Protein AF-A0A5C3NN88-F1 (afdb_monomer_lite)

Radius of gyration: 15.14 Å; chains: 1; bounding box: 38×33×40 Å

Organism: NCBI:txid1314778

Foldseek 3Di:
DEEAEAEQVCQVVVVCCCCPVVVWDKDWDPDPDPDQPDVVCLVVPPLQAQQNQFRTWIWTDDPPDIYIYTYGHDPDPCSHLLEQVVSHQKLQSSWHADPVGIDRNPVVCVVVLEMEGDQSNLQCQNHVVHNDPPVVVVSVVVVHDYD

Sequence (147 aa):
DYDLYVPVSDFESLVTYLVDMEGYKCSRKKLRRSRPRTALEYCSWNLSHFTSGVSGLARLRRGKTIIDVYCTGVGSVIDSPCVPLGFCWTTLLMNYMTFDGFLSLYPTLTLRRRGLYIYHRILHSSFPSGTNPVQMNKYLSRGFEFR

Structure (mmCIF, N/CA/C/O backbone):
data_AF-A0A5C3NN88-F1
#
_entry.id   AF-A0A5C3NN88-F1
#
loop_
_atom_site.group_PDB
_atom_site.id
_atom_site.type_symbol
_atom_site.label_atom_id
_atom_site.label_alt_id
_atom_site.label_comp_id
_atom_site.label_asym_id
_atom_site.label_entity_id
_atom_site.label_seq_id
_atom_site.pdbx_PDB_ins_code
_atom_site.Cartn_x
_atom_site.Cartn_y
_atom_site.Cartn_z
_atom_site.occupancy
_atom_site.B_iso_or_equiv
_atom_site.auth_seq_id
_atom_site.auth_comp_id
_atom_site.auth_asym_id
_atom_site.auth_atom_id
_atom_site.pdbx_PDB_model_num
ATOM 1 N N . ASP A 1 1 ? -0.478 -3.283 12.854 1.00 78.94 1 ASP A N 1
ATOM 2 C CA . ASP A 1 1 ? -0.411 -2.192 11.871 1.00 78.94 1 ASP A CA 1
ATOM 3 C C . ASP A 1 1 ? -0.351 -2.807 10.485 1.00 78.94 1 ASP A C 1
ATOM 5 O O . ASP A 1 1 ? 0.580 -3.568 10.208 1.00 78.94 1 ASP A O 1
ATOM 9 N N . TYR A 1 2 ? -1.380 -2.567 9.683 1.00 83.12 2 TYR A N 1
ATOM 10 C CA . TYR A 1 2 ? -1.624 -3.233 8.404 1.00 83.12 2 TYR A CA 1
ATOM 11 C C . TYR A 1 2 ? -1.714 -2.201 7.288 1.00 83.12 2 TYR A C 1
ATOM 13 O O . TYR A 1 2 ? -2.314 -1.153 7.488 1.00 83.12 2 TYR A O 1
ATOM 21 N N . ASP A 1 3 ? -1.153 -2.523 6.129 1.00 79.44 3 ASP A N 1
ATOM 22 C CA . ASP A 1 3 ? -1.234 -1.684 4.937 1.00 79.44 3 ASP A CA 1
ATOM 23 C C . ASP A 1 3 ? -2.074 -2.454 3.909 1.00 79.44 3 ASP A C 1
ATOM 25 O O . ASP A 1 3 ? -1.724 -3.582 3.561 1.00 79.44 3 ASP A O 1
ATOM 29 N N . LEU A 1 4 ? -3.206 -1.891 3.481 1.00 82.50 4 LEU A N 1
ATOM 30 C CA . LEU A 1 4 ? -4.112 -2.494 2.500 1.00 82.50 4 LEU A CA 1
ATOM 31 C C . LEU A 1 4 ? -4.096 -1.661 1.222 1.00 82.50 4 LEU A C 1
ATOM 33 O O . LEU A 1 4 ? -4.366 -0.466 1.273 1.00 82.50 4 LEU A O 1
ATOM 37 N N . TYR A 1 5 ? -3.816 -2.284 0.081 1.00 79.25 5 TYR A N 1
ATOM 38 C CA . TYR A 1 5 ? -3.866 -1.640 -1.233 1.00 79.25 5 TYR A CA 1
ATOM 39 C C . TYR A 1 5 ? -5.119 -2.105 -1.958 1.00 79.25 5 TYR A C 1
ATOM 41 O O . TYR A 1 5 ? -5.338 -3.305 -2.101 1.00 79.25 5 TYR A O 1
ATOM 49 N N . VAL A 1 6 ? -5.959 -1.158 -2.366 1.00 78.75 6 VAL A N 1
ATOM 50 C CA . VAL A 1 6 ? -7.324 -1.437 -2.821 1.00 78.75 6 VAL A CA 1
ATOM 51 C C . VAL A 1 6 ? -7.600 -0.669 -4.109 1.00 78.75 6 VAL A C 1
ATOM 53 O O . VAL A 1 6 ? -7.233 0.513 -4.182 1.00 78.75 6 VAL A O 1
ATOM 56 N N . PRO A 1 7 ? -8.256 -1.287 -5.111 1.00 79.50 7 PRO A N 1
ATOM 57 C CA . PRO A 1 7 ? -8.661 -0.574 -6.312 1.00 79.50 7 PRO A CA 1
ATOM 58 C C . PRO A 1 7 ? -9.580 0.600 -5.970 1.00 79.50 7 PRO A C 1
ATOM 60 O O . PRO A 1 7 ? -10.326 0.571 -4.990 1.00 79.50 7 PRO A O 1
ATOM 63 N N . VAL A 1 8 ? -9.576 1.633 -6.808 1.00 80.94 8 VAL A N 1
ATOM 64 C CA . VAL A 1 8 ? -10.438 2.807 -6.618 1.00 80.94 8 VAL A CA 1
ATOM 65 C C . VAL A 1 8 ? -11.922 2.455 -6.549 1.00 80.94 8 VAL A C 1
ATOM 67 O O . VAL A 1 8 ? -12.643 3.107 -5.797 1.00 80.94 8 VAL A O 1
ATOM 70 N N . SER A 1 9 ? -12.360 1.421 -7.275 1.00 81.56 9 SER A N 1
ATOM 71 C CA . SER A 1 9 ? -13.747 0.942 -7.260 1.00 81.56 9 SER A CA 1
ATOM 72 C C . SER A 1 9 ? -14.190 0.472 -5.876 1.00 81.56 9 SER A C 1
ATOM 74 O O . SER A 1 9 ? -15.336 0.696 -5.499 1.00 81.56 9 SER A O 1
ATOM 76 N N . ASP A 1 10 ? -13.273 -0.113 -5.104 1.00 84.94 10 ASP A N 1
ATOM 77 C CA . ASP A 1 10 ? -13.604 -0.813 -3.859 1.00 84.94 10 ASP A CA 1
ATOM 78 C C . ASP A 1 10 ? -13.165 -0.025 -2.622 1.00 84.94 10 ASP A C 1
ATOM 80 O O . ASP A 1 10 ? -13.511 -0.374 -1.495 1.00 84.94 10 ASP A O 1
ATOM 84 N N . PHE A 1 11 ? -12.403 1.055 -2.816 1.00 85.69 11 PHE A N 1
ATOM 85 C CA . PHE A 1 11 ? -11.803 1.827 -1.734 1.00 85.69 11 PHE A CA 1
ATOM 86 C C . PHE A 1 11 ? -12.841 2.387 -0.756 1.00 85.69 11 PHE A C 1
ATOM 88 O O . PHE A 1 11 ? -12.712 2.193 0.452 1.00 85.69 11 PHE A O 1
ATOM 95 N N . GLU A 1 12 ? -13.869 3.074 -1.262 1.00 89.62 12 GLU A N 1
ATOM 96 C CA . GLU A 1 12 ? -14.915 3.643 -0.402 1.00 89.62 12 GLU A CA 1
ATOM 97 C C . GLU A 1 12 ? -15.728 2.531 0.270 1.00 89.62 12 GLU A C 1
ATOM 99 O O . GLU A 1 12 ? -15.935 2.589 1.478 1.00 89.62 12 GLU A O 1
ATOM 104 N N . SER A 1 13 ? -16.094 1.478 -0.468 1.00 90.62 13 SER A N 1
ATOM 105 C CA . SER A 1 13 ? -16.844 0.334 0.063 1.00 90.62 13 SER A CA 1
ATOM 106 C C . SER A 1 13 ? -16.107 -0.370 1.204 1.00 90.62 13 SER A C 1
ATOM 108 O O . SER A 1 13 ? -16.701 -0.623 2.251 1.00 90.62 13 SER A O 1
ATOM 110 N N . LEU A 1 14 ? -14.804 -0.635 1.051 1.00 89.62 14 LEU A N 1
ATOM 111 C CA . LEU A 1 14 ? -14.003 -1.259 2.105 1.00 89.62 14 LEU A CA 1
ATOM 112 C C . LEU A 1 14 ? -13.862 -0.342 3.324 1.00 89.62 14 LEU A C 1
ATOM 114 O O . LEU A 1 14 ? -13.982 -0.804 4.457 1.00 89.62 14 LEU A O 1
ATOM 118 N N . VAL A 1 15 ? -13.596 0.950 3.111 1.00 91.38 15 VAL A N 1
ATOM 119 C CA . VAL A 1 15 ? -13.478 1.914 4.214 1.00 91.38 15 VAL A CA 1
ATOM 120 C C . VAL A 1 15 ? -14.790 1.997 4.990 1.00 91.38 15 VAL A C 1
ATOM 122 O O . VAL A 1 15 ? -14.752 1.950 6.217 1.00 91.38 15 VAL A O 1
ATOM 125 N N . THR A 1 16 ? -15.927 2.075 4.300 1.00 93.94 16 THR A N 1
ATOM 126 C CA . THR A 1 16 ? -17.260 2.080 4.915 1.00 93.94 16 THR A CA 1
ATOM 127 C C . THR A 1 16 ? -17.515 0.790 5.687 1.00 93.94 16 THR A C 1
ATOM 129 O O . THR A 1 16 ? -17.858 0.861 6.860 1.00 93.94 16 THR A O 1
ATOM 132 N N . TYR A 1 17 ? -17.242 -0.383 5.104 1.00 94.31 17 TYR A N 1
ATOM 133 C CA . TYR A 1 17 ? -17.364 -1.663 5.811 1.00 94.31 17 TYR A CA 1
ATOM 134 C C . TYR A 1 17 ? -16.532 -1.688 7.105 1.00 94.31 17 TYR A C 1
ATOM 136 O O . TYR A 1 17 ? -17.038 -2.019 8.176 1.00 94.31 17 TYR A O 1
ATOM 144 N N . LEU A 1 18 ? -15.259 -1.283 7.037 1.00 93.94 18 LEU A N 1
ATOM 145 C CA . LEU A 1 18 ? -14.377 -1.285 8.206 1.00 93.94 18 LEU A CA 1
ATOM 146 C C . LEU A 1 18 ? -14.835 -0.293 9.291 1.00 93.94 18 LEU A C 1
ATOM 148 O O . LEU A 1 18 ? -14.602 -0.520 10.478 1.00 93.94 18 LEU A O 1
ATOM 152 N N . VAL A 1 19 ? -15.468 0.816 8.915 1.00 95.44 19 VAL A N 1
ATOM 153 C CA . VAL A 1 19 ? -15.995 1.791 9.878 1.00 95.44 19 VAL A CA 1
ATOM 154 C C . VAL A 1 19 ? -17.307 1.305 10.484 1.00 95.44 19 VAL A C 1
ATOM 156 O O . VAL A 1 19 ? -17.401 1.196 11.706 1.00 95.44 19 VAL A O 1
ATOM 159 N N . ASP A 1 20 ? -18.282 0.980 9.642 1.00 96.69 20 ASP A N 1
ATOM 160 C CA . ASP A 1 20 ? -19.668 0.761 10.054 1.00 96.69 20 ASP A CA 1
ATOM 161 C C . ASP A 1 20 ? -19.879 -0.637 10.641 1.00 96.69 20 ASP A C 1
ATOM 163 O O . ASP A 1 20 ? -20.571 -0.786 11.646 1.00 96.69 20 ASP A O 1
ATOM 167 N N . MET A 1 21 ? -19.244 -1.658 10.056 1.00 96.81 21 MET A N 1
ATOM 168 C CA . MET A 1 21 ? -19.414 -3.054 10.477 1.00 96.81 21 MET A CA 1
ATOM 169 C C . MET A 1 21 ? -18.349 -3.480 11.486 1.00 96.81 21 MET A C 1
ATOM 171 O O . MET A 1 21 ? -18.643 -4.170 12.458 1.00 96.81 21 MET A O 1
ATOM 175 N N . GLU A 1 22 ? -17.101 -3.052 11.283 1.00 95.19 22 GLU A N 1
ATOM 176 C CA . GLU A 1 22 ? -15.976 -3.454 12.136 1.00 95.19 22 GLU A CA 1
ATOM 177 C C . GLU A 1 22 ? -15.654 -2.428 13.239 1.00 95.19 22 GLU A C 1
ATOM 179 O O . GLU A 1 22 ? -14.785 -2.669 14.082 1.00 95.19 22 GLU A O 1
ATOM 184 N N . GLY A 1 23 ? -16.324 -1.274 13.277 1.00 95.69 23 GLY A N 1
ATOM 185 C CA . GLY A 1 23 ? -16.164 -0.286 14.347 1.00 95.69 23 GLY A CA 1
ATOM 186 C C . GLY A 1 23 ? -14.801 0.417 14.363 1.00 95.69 23 GLY A C 1
ATOM 187 O O . GLY A 1 23 ? -14.331 0.851 15.423 1.00 95.69 23 GLY A O 1
ATOM 188 N N . TYR A 1 24 ? -14.115 0.520 13.220 1.00 96.19 24 TYR A N 1
ATOM 189 C CA . TYR A 1 24 ? -12.901 1.330 13.118 1.00 96.19 24 TYR A CA 1
ATOM 190 C C . TYR A 1 24 ? -13.234 2.823 13.072 1.00 96.19 24 TYR A C 1
ATOM 192 O O . TYR A 1 24 ? -14.179 3.267 12.431 1.00 96.19 24 TYR A O 1
ATOM 200 N N . LYS A 1 25 ? -12.381 3.645 13.688 1.00 96.19 25 LYS A N 1
ATOM 201 C CA . LYS A 1 25 ? -12.430 5.104 13.535 1.00 96.19 25 LYS A CA 1
ATOM 202 C C . LYS A 1 25 ? -11.578 5.523 12.345 1.00 96.19 25 LYS A C 1
ATOM 204 O O . LYS A 1 25 ? -10.392 5.189 12.299 1.00 96.19 25 LYS A O 1
ATOM 209 N N . CYS A 1 26 ? -12.159 6.270 11.410 1.00 92.75 26 CYS A N 1
ATOM 210 C CA . CYS A 1 26 ? -11.463 6.738 10.215 1.00 92.75 26 CYS A CA 1
ATOM 211 C C . CYS A 1 26 ? -10.915 8.156 10.377 1.00 92.75 26 CYS A C 1
ATOM 213 O O . CYS A 1 26 ? -11.622 9.081 10.763 1.00 92.75 26 CYS A O 1
ATOM 215 N N . SER A 1 27 ? -9.650 8.331 10.005 1.00 87.31 27 SER A N 1
ATOM 216 C CA . SER A 1 27 ? -9.033 9.628 9.756 1.00 87.31 27 SER A CA 1
ATOM 217 C C . SER A 1 27 ? -8.642 9.703 8.280 1.00 87.31 27 SER A C 1
ATOM 219 O O . SER A 1 27 ? -7.689 9.062 7.828 1.00 87.31 27 SER A O 1
ATOM 221 N N . ARG A 1 28 ? -9.408 10.466 7.495 1.00 74.94 28 ARG A N 1
ATOM 222 C CA . ARG A 1 28 ? -9.084 10.706 6.086 1.00 74.94 28 ARG A CA 1
ATOM 223 C C . ARG A 1 28 ? -8.076 11.840 6.006 1.00 74.94 28 ARG A C 1
ATOM 225 O O . ARG A 1 28 ? -8.366 12.969 6.399 1.00 74.94 28 ARG A O 1
ATOM 232 N N . LYS A 1 29 ? -6.893 11.560 5.464 1.00 65.56 29 LYS A N 1
ATOM 233 C CA . LYS A 1 29 ? -5.971 12.617 5.048 1.00 65.56 29 LYS A CA 1
ATOM 234 C C . LYS A 1 29 ? -6.235 12.902 3.579 1.00 65.56 29 LYS A C 1
ATOM 236 O O . LYS A 1 29 ? -6.125 12.006 2.746 1.00 65.56 29 LYS A O 1
ATOM 241 N N . LYS A 1 30 ? -6.553 14.156 3.242 1.00 57.62 30 LYS A N 1
ATOM 242 C CA . LYS A 1 30 ? -6.490 14.599 1.846 1.00 57.62 30 LYS A CA 1
ATOM 243 C C . LYS A 1 30 ? -5.026 14.528 1.417 1.00 57.62 30 LYS A C 1
ATOM 245 O O . LYS A 1 30 ? -4.247 15.426 1.727 1.00 57.62 30 LYS A O 1
ATOM 250 N N . LEU A 1 31 ? -4.643 13.453 0.731 1.00 60.75 31 LEU A N 1
ATOM 251 C CA . LEU A 1 31 ? -3.399 13.454 -0.024 1.00 60.75 31 LEU A CA 1
ATOM 252 C C . LEU A 1 31 ? -3.532 14.558 -1.072 1.00 60.75 31 LEU A C 1
ATOM 254 O O . LEU A 1 31 ? -4.517 14.593 -1.816 1.00 60.75 31 LEU A O 1
ATOM 258 N N . ARG A 1 32 ? -2.585 15.503 -1.088 1.00 52.25 32 ARG A N 1
ATOM 259 C CA . ARG A 1 32 ? -2.520 16.511 -2.146 1.00 52.25 32 ARG A CA 1
ATOM 260 C C . ARG A 1 32 ? -2.343 15.758 -3.458 1.00 52.25 32 ARG A C 1
ATOM 262 O O . ARG A 1 32 ? -1.270 15.244 -3.747 1.00 52.25 32 ARG A O 1
ATOM 269 N N . ARG A 1 33 ? -3.436 15.656 -4.213 1.00 53.50 33 ARG A N 1
ATOM 270 C CA . ARG A 1 33 ? -3.443 15.085 -5.551 1.00 53.50 33 ARG A CA 1
ATOM 271 C C . ARG A 1 33 ? -2.631 16.006 -6.434 1.00 53.50 33 ARG A C 1
ATOM 273 O O . ARG A 1 33 ? -3.121 17.036 -6.884 1.00 53.50 33 ARG A O 1
ATOM 280 N N . SER A 1 34 ? -1.419 15.597 -6.729 1.00 48.19 34 SER A N 1
ATOM 281 C CA . SER A 1 34 ? -0.927 15.811 -8.064 1.00 48.19 34 SER A CA 1
ATOM 282 C C . SER A 1 34 ? -1.476 14.591 -8.845 1.00 48.19 34 SER A C 1
ATOM 284 O O . SER A 1 34 ? -1.113 13.461 -8.538 1.00 48.19 34 SER A O 1
ATOM 286 N N . ARG A 1 35 ? -2.425 14.772 -9.791 1.00 53.16 35 ARG A N 1
ATOM 287 C CA . ARG A 1 35 ? -2.754 13.787 -10.864 1.00 53.16 35 ARG A CA 1
ATOM 288 C C . ARG A 1 35 ? -2.030 14.092 -12.191 1.00 53.16 35 ARG A C 1
ATOM 290 O O . ARG A 1 35 ? -2.178 15.231 -12.643 1.00 53.16 35 ARG A O 1
ATOM 297 N N . PRO A 1 36 ? -1.280 13.143 -12.791 1.00 52.03 36 PRO A N 1
ATOM 298 C CA . PRO A 1 36 ? -0.541 13.447 -14.003 1.00 52.03 36 PRO A CA 1
ATOM 299 C C . PRO A 1 36 ? -1.576 13.528 -15.116 1.00 52.03 36 PRO A C 1
ATOM 301 O O . PRO A 1 36 ? -2.477 12.693 -15.193 1.00 52.03 36 PRO A O 1
ATOM 304 N N . ARG A 1 37 ? -1.518 14.584 -15.917 1.00 50.31 37 ARG A N 1
ATOM 305 C CA . ARG A 1 37 ? -2.497 14.875 -16.967 1.00 50.31 37 ARG A CA 1
ATOM 306 C C . ARG A 1 37 ? -2.192 14.128 -18.261 1.00 50.31 37 ARG A C 1
ATOM 308 O O . ARG A 1 37 ? -3.077 14.000 -19.098 1.00 50.31 37 ARG A O 1
ATOM 315 N N . THR A 1 38 ? -0.969 13.629 -18.427 1.00 50.44 38 THR A N 1
ATOM 316 C CA . THR A 1 38 ? -0.524 12.914 -19.631 1.00 50.44 38 THR A CA 1
ATOM 317 C C . THR A 1 38 ? 0.239 11.637 -19.271 1.00 50.44 38 THR A C 1
ATOM 319 O O . THR A 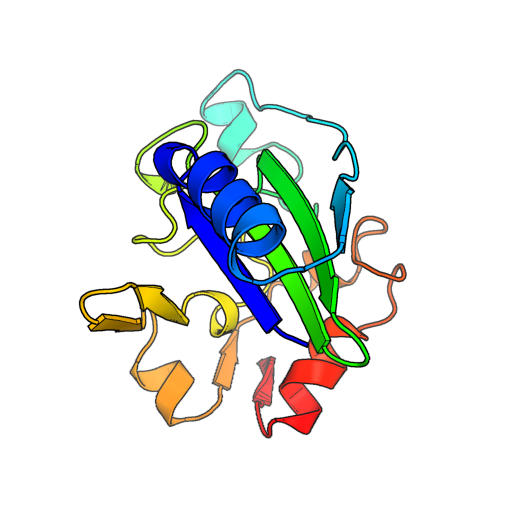1 38 ? 0.739 11.509 -18.157 1.00 50.44 38 THR A O 1
ATOM 322 N N . ALA A 1 39 ? 0.359 10.685 -20.204 1.00 51.78 39 ALA A N 1
ATOM 323 C CA . ALA A 1 39 ? 1.200 9.494 -20.023 1.00 51.78 39 ALA A CA 1
ATOM 324 C C . ALA A 1 39 ? 2.691 9.858 -19.886 1.00 51.78 39 ALA A C 1
ATOM 326 O O . ALA A 1 39 ? 3.426 9.229 -19.129 1.00 51.78 39 ALA A O 1
ATOM 327 N N . LEU A 1 40 ? 3.126 10.923 -20.569 1.00 50.72 40 LEU A N 1
ATOM 328 C CA . LEU A 1 40 ? 4.473 11.460 -20.413 1.00 50.72 40 LEU A CA 1
ATOM 329 C C . LEU A 1 40 ? 4.657 12.047 -19.014 1.00 50.72 40 LEU A C 1
ATOM 331 O O . LEU A 1 40 ? 5.655 11.738 -18.380 1.00 50.72 40 LEU A O 1
ATOM 335 N N . GLU A 1 41 ? 3.693 12.814 -18.493 1.00 52.88 41 GLU A N 1
ATOM 336 C CA . GLU A 1 41 ? 3.664 13.227 -17.084 1.00 52.88 41 GLU A CA 1
ATOM 337 C C . GLU A 1 41 ? 3.623 12.003 -16.168 1.00 52.88 41 GLU A C 1
ATOM 339 O O . GLU A 1 41 ? 4.385 11.928 -15.232 1.00 52.88 41 GLU A O 1
ATOM 344 N N . TYR A 1 42 ? 2.848 10.967 -16.448 1.00 53.69 42 TYR A N 1
ATOM 345 C CA . TYR A 1 42 ? 2.844 9.754 -15.628 1.00 53.69 42 TYR A CA 1
ATOM 346 C C . TYR A 1 42 ? 4.236 9.087 -15.537 1.00 53.69 42 TYR A C 1
ATOM 348 O O . TYR A 1 42 ? 4.640 8.645 -14.463 1.00 53.69 42 TYR A O 1
ATOM 356 N N . CYS A 1 43 ? 5.010 9.101 -16.627 1.00 51.34 43 CYS A N 1
ATOM 357 C CA . CYS A 1 43 ? 6.394 8.616 -16.658 1.00 51.34 43 CYS A CA 1
ATOM 358 C C . CYS A 1 43 ? 7.435 9.623 -16.124 1.00 51.34 43 CYS A C 1
ATOM 360 O O . CYS A 1 43 ? 8.488 9.207 -15.650 1.00 51.34 43 CYS A O 1
ATOM 362 N N . SER A 1 44 ? 7.177 10.933 -16.206 1.00 52.97 44 SER A N 1
ATOM 363 C CA . SER A 1 44 ? 8.130 12.007 -15.851 1.00 52.97 44 SER A CA 1
ATOM 364 C C . SER A 1 44 ? 7.832 12.688 -14.515 1.00 52.97 44 SER A C 1
ATOM 366 O O . SER A 1 44 ? 8.664 13.422 -13.980 1.00 52.97 44 SER A O 1
ATOM 368 N N . TRP A 1 45 ? 6.661 12.448 -13.936 1.00 51.72 45 TRP A N 1
ATOM 369 C CA . TRP A 1 45 ? 6.184 13.173 -12.779 1.00 51.72 45 TRP A CA 1
ATOM 370 C C . TRP A 1 45 ? 6.547 12.467 -11.498 1.00 51.72 45 TRP A C 1
ATOM 372 O O . TRP A 1 45 ? 6.061 11.375 -11.210 1.00 51.72 45 TRP A O 1
ATOM 382 N N . ASN A 1 46 ? 7.392 13.142 -10.718 1.00 52.91 46 ASN A N 1
ATOM 383 C CA . ASN A 1 46 ? 7.680 12.841 -9.321 1.00 52.91 46 ASN A CA 1
ATOM 384 C C . ASN A 1 46 ? 7.720 11.334 -9.021 1.00 52.91 46 ASN A C 1
ATOM 386 O O . ASN A 1 46 ? 7.105 10.849 -8.070 1.00 52.91 46 ASN A O 1
ATOM 390 N N . LEU A 1 47 ? 8.517 10.602 -9.810 1.00 55.75 47 LEU A N 1
ATOM 391 C CA . LEU A 1 47 ? 8.979 9.238 -9.524 1.00 55.75 47 LEU A CA 1
ATOM 392 C C . LEU A 1 47 ? 9.674 9.126 -8.154 1.00 55.75 47 LEU A C 1
ATOM 394 O O . LEU A 1 47 ? 10.012 8.037 -7.713 1.00 55.75 47 LEU A O 1
ATOM 398 N N . SER A 1 48 ? 9.915 10.241 -7.474 1.00 56.84 48 SER A N 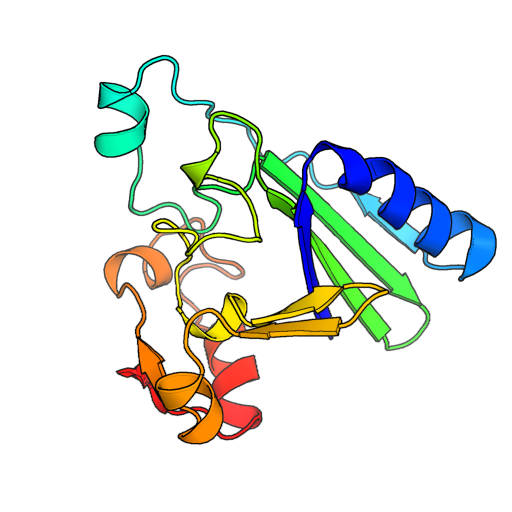1
ATOM 399 C CA . SER A 1 48 ? 10.455 10.323 -6.125 1.00 56.84 48 SER A CA 1
ATOM 400 C C . SER A 1 48 ? 9.378 10.335 -5.032 1.00 56.84 48 SER A C 1
ATOM 402 O O . SER A 1 48 ? 9.693 10.011 -3.890 1.00 56.84 48 SER A O 1
ATOM 404 N N . HIS A 1 49 ? 8.114 10.669 -5.327 1.00 63.81 49 HIS A N 1
ATOM 405 C CA . HIS A 1 49 ? 7.094 10.785 -4.281 1.00 63.81 49 HIS A CA 1
ATOM 406 C C . HIS A 1 49 ? 6.689 9.402 -3.746 1.00 63.81 49 HIS A C 1
ATOM 408 O O . HIS A 1 49 ? 6.460 8.451 -4.491 1.00 63.81 49 HIS A O 1
ATOM 414 N N . PHE A 1 50 ? 6.571 9.275 -2.427 1.00 65.56 50 PHE A N 1
ATOM 415 C CA . PHE A 1 50 ? 6.256 7.999 -1.771 1.00 65.56 50 PHE A CA 1
ATOM 416 C C . PHE A 1 50 ? 4.876 7.451 -2.160 1.00 65.56 50 PHE A C 1
ATOM 418 O O . PHE A 1 50 ? 4.676 6.243 -2.234 1.00 65.56 50 PHE A O 1
ATOM 425 N N . THR A 1 51 ? 3.924 8.353 -2.406 1.00 65.12 51 THR A N 1
ATOM 426 C CA . THR A 1 51 ? 2.538 8.020 -2.761 1.00 65.12 51 THR A CA 1
ATOM 427 C C . THR A 1 51 ? 2.283 8.004 -4.270 1.00 65.12 51 THR A C 1
ATOM 429 O O . THR A 1 51 ? 1.128 8.092 -4.677 1.00 65.12 51 THR A O 1
ATOM 432 N N . SER A 1 52 ? 3.306 7.972 -5.128 1.00 67.19 52 SER A N 1
ATOM 433 C CA . SER A 1 52 ? 3.059 7.827 -6.571 1.00 67.19 52 SER A CA 1
ATOM 434 C C . SER A 1 52 ? 2.302 6.518 -6.839 1.00 67.19 52 SER A C 1
ATOM 436 O O . SER A 1 52 ? 2.604 5.493 -6.234 1.00 67.19 52 SER A O 1
ATOM 438 N N . GLY A 1 53 ? 1.288 6.556 -7.705 1.00 67.75 53 GLY A N 1
ATOM 439 C CA . GLY A 1 53 ? 0.367 5.427 -7.918 1.00 67.75 53 GLY A CA 1
ATOM 440 C C . GLY A 1 53 ? -0.725 5.277 -6.843 1.00 67.75 53 GLY A C 1
ATOM 441 O O . GLY A 1 53 ? -1.635 4.468 -7.002 1.00 67.75 53 GLY A O 1
ATOM 442 N N . VAL A 1 54 ? -0.692 6.087 -5.774 1.00 73.56 54 VAL A N 1
ATOM 443 C CA . VAL A 1 54 ? -1.733 6.145 -4.737 1.00 73.56 54 VAL A CA 1
ATOM 444 C C . VAL A 1 54 ? -2.554 7.423 -4.899 1.00 73.56 54 VAL A C 1
ATOM 446 O O . VAL A 1 54 ? -2.038 8.539 -4.893 1.00 73.56 54 VAL A O 1
ATOM 449 N N . SER A 1 55 ? -3.869 7.271 -4.988 1.00 73.12 55 SER A N 1
ATOM 450 C CA . SER A 1 55 ? -4.819 8.360 -5.232 1.00 73.12 55 SER A CA 1
ATOM 451 C C . SER A 1 55 ? -5.586 8.818 -3.981 1.00 73.12 55 SER A C 1
ATOM 453 O O . SER A 1 55 ? -6.262 9.859 -4.010 1.00 73.12 55 SER A O 1
ATOM 455 N N . GLY A 1 56 ? -5.481 8.040 -2.900 1.00 76.25 56 GLY A N 1
ATOM 456 C CA . GLY A 1 56 ? -6.186 8.226 -1.637 1.00 76.25 56 GLY A CA 1
ATOM 457 C C . GLY A 1 56 ? -5.569 7.396 -0.511 1.00 76.25 56 GLY A C 1
ATOM 458 O O . GLY A 1 56 ? -4.957 6.360 -0.754 1.00 76.25 56 GLY A O 1
ATOM 459 N N . LEU A 1 57 ? -5.709 7.882 0.722 1.00 84.12 57 LEU A N 1
ATOM 460 C CA . LEU A 1 57 ? -5.271 7.198 1.937 1.00 84.12 57 LEU A CA 1
ATOM 461 C C . LEU A 1 57 ? -6.313 7.412 3.035 1.00 84.12 57 LEU A C 1
ATOM 463 O O . LEU A 1 57 ? -6.619 8.553 3.398 1.00 84.12 57 LEU A O 1
ATOM 467 N N . ALA A 1 58 ? -6.817 6.315 3.589 1.00 87.44 58 ALA A N 1
ATOM 468 C CA . ALA A 1 58 ? -7.643 6.311 4.785 1.00 87.44 58 ALA A CA 1
ATOM 469 C C . ALA A 1 58 ? -6.894 5.587 5.904 1.00 87.44 58 ALA A C 1
ATOM 471 O O . ALA A 1 58 ? -6.571 4.411 5.776 1.00 87.44 58 ALA A O 1
ATOM 472 N N . ARG A 1 59 ? -6.630 6.284 7.012 1.00 89.88 59 ARG A N 1
ATOM 473 C CA . ARG A 1 59 ? -6.050 5.667 8.207 1.00 89.88 59 ARG A CA 1
ATOM 474 C C . ARG A 1 59 ? -7.164 5.314 9.178 1.00 89.88 59 ARG A C 1
ATOM 476 O O . ARG A 1 59 ? -7.857 6.206 9.672 1.00 89.88 59 ARG A O 1
ATOM 483 N N . LEU A 1 60 ? -7.3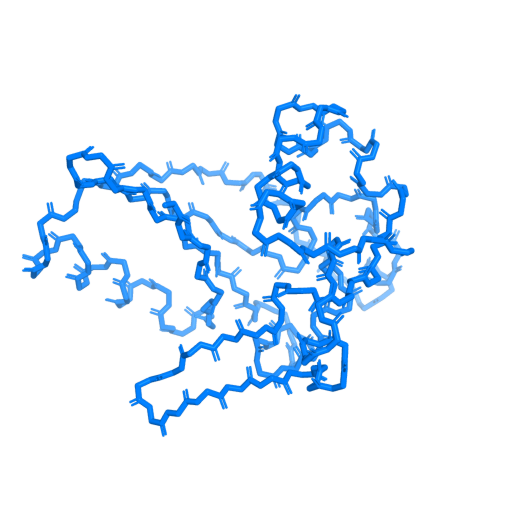04 4.029 9.463 1.00 92.25 60 LEU A N 1
ATOM 484 C CA . LEU A 1 60 ? -8.319 3.437 10.322 1.00 92.25 60 LEU A CA 1
ATOM 485 C C . LEU A 1 60 ? -7.686 2.959 11.631 1.00 92.25 60 LEU A C 1
ATOM 487 O O . LEU A 1 60 ? -6.586 2.403 11.638 1.00 92.25 60 LEU A O 1
ATOM 491 N N . ARG A 1 61 ? -8.378 3.152 12.756 1.00 95.38 61 ARG A N 1
ATOM 492 C CA . ARG A 1 61 ? -7.893 2.720 14.075 1.00 95.38 61 ARG A CA 1
ATOM 493 C C . ARG A 1 61 ? -8.989 2.071 14.917 1.00 95.38 61 ARG A C 1
ATOM 495 O O . ARG A 1 61 ? -10.061 2.647 15.076 1.00 95.38 61 ARG A O 1
ATOM 502 N N . ARG A 1 62 ? -8.674 0.921 15.524 1.00 95.44 62 ARG A N 1
ATOM 503 C CA . ARG A 1 62 ? -9.509 0.202 16.506 1.00 95.44 62 ARG A CA 1
ATOM 504 C C . ARG A 1 62 ? -8.622 -0.296 17.649 1.00 95.44 62 ARG A C 1
ATOM 506 O O . ARG A 1 62 ? -7.808 -1.200 17.470 1.00 95.44 62 ARG A O 1
ATOM 513 N N . GLY A 1 63 ? -8.712 0.343 18.817 1.00 94.06 63 GLY A N 1
ATOM 514 C CA . GLY A 1 63 ? -7.809 0.078 19.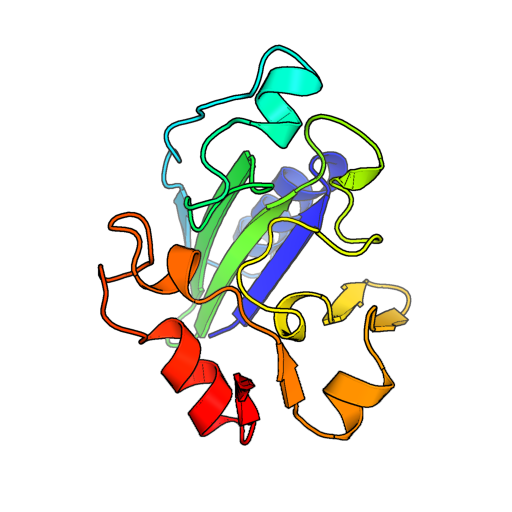944 1.00 94.06 63 GLY A CA 1
ATOM 515 C C . GLY A 1 63 ? -6.331 0.311 19.585 1.00 94.06 63 GLY A C 1
ATOM 516 O O . GLY A 1 63 ? -5.935 1.427 19.223 1.00 94.06 63 GLY A O 1
ATOM 517 N N . LYS A 1 64 ? -5.518 -0.750 19.689 1.00 93.06 64 LYS A N 1
ATOM 518 C CA . LYS A 1 64 ? -4.092 -0.764 19.297 1.00 93.06 64 LYS A CA 1
ATOM 519 C C . LYS A 1 64 ? -3.872 -1.089 17.812 1.00 93.06 64 LYS A C 1
ATOM 521 O O . LYS A 1 64 ? -2.760 -0.934 17.314 1.00 93.06 64 LYS A O 1
ATOM 526 N N . THR A 1 65 ? -4.910 -1.525 17.103 1.00 91.31 65 THR A N 1
ATOM 527 C CA . THR A 1 65 ? -4.815 -1.897 15.691 1.00 91.31 65 THR A CA 1
ATOM 528 C C . THR A 1 65 ? -4.947 -0.661 14.812 1.00 91.31 65 THR A C 1
ATOM 530 O O . THR A 1 65 ? -5.892 0.117 14.952 1.00 91.31 65 THR A O 1
ATOM 533 N N . ILE A 1 66 ? -3.997 -0.504 13.893 1.00 89.81 66 ILE A N 1
ATOM 534 C CA . ILE A 1 66 ? -3.979 0.530 12.856 1.00 89.81 66 ILE A CA 1
ATOM 535 C C . ILE A 1 66 ? -4.022 -0.177 11.500 1.00 89.81 66 ILE A C 1
ATOM 537 O O . ILE A 1 66 ? -3.366 -1.212 11.332 1.00 89.81 66 ILE A O 1
ATOM 541 N N . ILE A 1 67 ? -4.838 0.349 10.589 1.00 89.25 67 ILE A N 1
ATOM 542 C CA . ILE A 1 67 ? -4.912 -0.069 9.190 1.00 89.25 67 ILE A CA 1
ATOM 543 C C . ILE A 1 67 ? -4.787 1.184 8.323 1.00 89.25 67 ILE A C 1
ATOM 545 O O . ILE A 1 67 ? -5.598 2.099 8.447 1.00 89.25 67 ILE A O 1
ATOM 549 N N . ASP A 1 68 ? -3.797 1.223 7.444 1.00 85.56 68 ASP A N 1
ATOM 550 C CA . ASP A 1 68 ? -3.670 2.227 6.396 1.00 85.56 68 ASP A CA 1
ATOM 551 C C . ASP A 1 68 ? -4.205 1.639 5.083 1.00 85.56 68 ASP A C 1
ATOM 553 O O . ASP A 1 68 ? -3.643 0.693 4.536 1.00 85.56 68 ASP A O 1
ATOM 557 N N . VAL A 1 69 ? -5.321 2.178 4.589 1.00 85.31 69 VAL A N 1
ATOM 558 C CA . VAL A 1 69 ? -5.936 1.778 3.316 1.00 85.31 69 VAL A CA 1
ATOM 559 C C . VAL A 1 69 ? -5.490 2.750 2.230 1.00 85.31 69 VAL A C 1
ATOM 561 O O . VAL A 1 69 ? -5.802 3.940 2.286 1.00 85.31 69 VAL A O 1
ATOM 564 N N . TYR A 1 70 ? -4.767 2.243 1.241 1.00 81.88 70 TYR A N 1
ATOM 565 C CA . TYR A 1 70 ? -4.239 2.958 0.089 1.00 81.88 70 TYR A CA 1
ATOM 566 C C . TYR A 1 70 ? -5.121 2.693 -1.133 1.00 81.88 70 TYR A C 1
ATOM 568 O O . TYR A 1 70 ? -5.298 1.554 -1.555 1.00 81.88 70 TYR A O 1
ATOM 576 N N . CYS A 1 71 ? -5.658 3.760 -1.719 1.00 80.06 71 CYS A N 1
ATOM 577 C CA . CYS A 1 71 ? -6.433 3.700 -2.953 1.00 80.06 71 CYS A CA 1
ATOM 578 C C . CYS A 1 71 ? -5.493 3.726 -4.162 1.00 80.06 71 CYS A C 1
ATOM 580 O O . CYS A 1 71 ? -4.749 4.697 -4.333 1.00 80.06 71 CYS A O 1
ATOM 582 N N . THR A 1 72 ? -5.551 2.714 -5.020 1.00 76.25 72 THR A N 1
ATOM 583 C CA . THR A 1 72 ? -4.775 2.614 -6.268 1.00 76.25 72 THR A CA 1
ATOM 584 C C . THR A 1 72 ? -5.720 2.515 -7.477 1.00 76.25 72 THR A C 1
ATOM 586 O O . THR A 1 72 ? -6.934 2.425 -7.313 1.00 76.25 72 THR A O 1
ATOM 589 N N . GLY A 1 73 ? -5.218 2.610 -8.710 1.00 68.88 73 GLY A N 1
ATOM 590 C CA . GLY A 1 73 ? -6.037 2.339 -9.906 1.00 68.88 73 GLY A CA 1
ATOM 591 C C . GLY A 1 73 ? -6.796 3.524 -10.515 1.00 68.88 73 GLY A C 1
ATOM 592 O O . GLY A 1 73 ? -7.853 3.318 -11.097 1.00 68.88 73 GLY A O 1
ATOM 593 N N . VAL A 1 74 ? -6.320 4.770 -10.380 1.00 58.38 74 VAL A N 1
ATOM 594 C CA . VAL A 1 74 ? -7.100 5.974 -10.774 1.00 58.38 74 VAL A CA 1
ATOM 595 C C . VAL A 1 74 ? -6.829 6.495 -12.191 1.00 58.38 74 VAL A C 1
ATOM 597 O O . VAL A 1 74 ? -7.541 7.395 -12.635 1.00 58.38 74 VAL A O 1
ATOM 600 N N . GLY A 1 75 ? -5.848 5.955 -12.917 1.00 53.31 75 GLY A N 1
ATOM 601 C CA . GLY A 1 75 ? -5.481 6.460 -14.248 1.00 53.31 75 GLY A CA 1
ATOM 602 C C . GLY A 1 75 ? -5.500 5.428 -15.373 1.00 53.31 75 GLY A C 1
ATOM 603 O O . GLY A 1 75 ? -5.883 5.761 -16.491 1.00 53.31 75 GLY A O 1
ATOM 604 N N . SER A 1 76 ? -5.070 4.194 -15.106 1.00 53.47 76 SER A N 1
ATOM 605 C CA . SER A 1 76 ? -4.909 3.147 -16.120 1.00 53.47 76 SER A CA 1
ATOM 606 C C . SER A 1 76 ? -4.807 1.761 -15.465 1.00 53.47 76 SER A C 1
ATOM 608 O O . SER A 1 76 ? -4.582 1.657 -14.260 1.00 53.47 76 SER A O 1
ATOM 610 N N . VAL A 1 77 ? -4.940 0.688 -16.254 1.00 55.75 77 VAL A N 1
ATOM 611 C CA . VAL A 1 77 ? -4.820 -0.722 -15.816 1.00 55.75 77 VAL A CA 1
ATOM 612 C C . VAL A 1 77 ? -3.494 -0.984 -15.082 1.00 55.75 77 VAL A C 1
ATOM 614 O O . VAL A 1 77 ? -3.436 -1.817 -14.182 1.00 55.75 77 VAL A O 1
ATOM 617 N N . ILE A 1 78 ? -2.450 -0.215 -15.408 1.00 54.66 78 ILE A N 1
ATOM 618 C CA . ILE A 1 78 ? -1.120 -0.271 -14.778 1.00 54.66 78 ILE A CA 1
ATOM 619 C C . ILE A 1 78 ? -1.078 0.228 -13.320 1.00 54.66 78 ILE A C 1
ATOM 621 O O . ILE A 1 78 ? -0.112 -0.041 -12.614 1.00 54.66 78 ILE A O 1
ATOM 625 N N . ASP A 1 79 ? -2.121 0.923 -12.853 1.00 58.12 79 ASP A N 1
ATOM 626 C CA . ASP A 1 79 ? -2.267 1.356 -11.456 1.00 58.12 79 ASP A CA 1
ATOM 627 C C . ASP A 1 79 ? -3.099 0.368 -10.619 1.00 58.12 79 ASP A C 1
ATOM 629 O O . ASP A 1 79 ? -3.387 0.640 -9.451 1.00 58.12 79 ASP A O 1
ATOM 633 N N . SER A 1 80 ? -3.544 -0.752 -11.201 1.00 65.94 80 SER A N 1
ATOM 634 C CA . SER A 1 80 ? -4.299 -1.769 -10.469 1.00 65.94 80 SER A CA 1
ATOM 635 C C . SER A 1 80 ? -3.435 -2.357 -9.346 1.00 65.94 80 SER A C 1
ATOM 637 O O . SER A 1 80 ? -2.258 -2.636 -9.568 1.00 65.94 80 SER A O 1
ATOM 639 N N . PRO A 1 81 ? -3.978 -2.599 -8.139 1.00 62.84 81 PRO A N 1
ATOM 640 C CA . PRO A 1 81 ? -3.230 -3.355 -7.138 1.00 62.84 81 PRO A CA 1
ATOM 641 C C . PRO A 1 81 ? -2.930 -4.777 -7.632 1.00 62.84 81 PRO A C 1
ATOM 643 O O . PRO A 1 81 ? -1.959 -5.365 -7.179 1.00 62.84 81 PRO A O 1
ATOM 646 N N . CYS A 1 82 ? -3.697 -5.285 -8.610 1.00 65.25 82 CYS A N 1
ATOM 647 C CA . CYS A 1 82 ? -3.498 -6.584 -9.252 1.00 65.25 82 CYS A CA 1
ATOM 648 C C . CYS A 1 82 ? -2.341 -6.650 -10.243 1.00 65.25 82 CYS A C 1
ATOM 650 O O . CYS A 1 82 ? -2.064 -7.721 -10.779 1.00 65.25 82 CYS A O 1
ATOM 652 N N . VAL A 1 83 ? -1.669 -5.534 -10.502 1.00 65.25 83 VAL A N 1
ATOM 653 C CA . VAL A 1 83 ? -0.447 -5.507 -11.299 1.00 65.25 83 VAL A CA 1
ATOM 654 C C . VAL A 1 83 ? 0.694 -4.969 -10.451 1.00 65.25 83 VAL A C 1
ATOM 656 O O . VAL A 1 83 ? 0.451 -4.282 -9.455 1.00 65.25 83 VAL A O 1
ATOM 659 N N . PRO A 1 84 ? 1.954 -5.250 -10.820 1.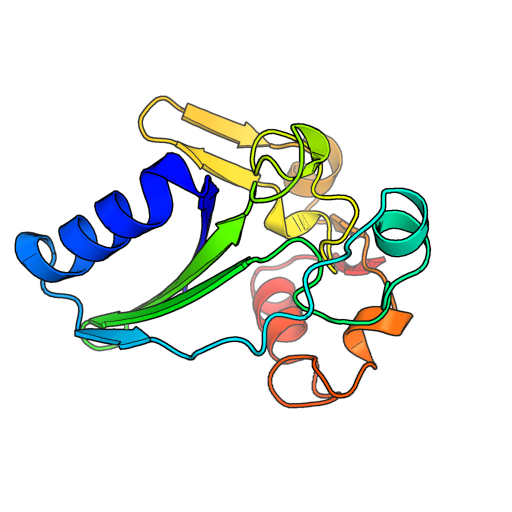00 61.53 84 PRO A N 1
ATOM 660 C CA . PRO A 1 84 ? 3.077 -4.615 -10.170 1.00 61.53 84 PRO A CA 1
ATOM 661 C C . PRO A 1 84 ? 2.937 -3.092 -10.224 1.00 61.53 84 PRO A C 1
ATOM 663 O O . PRO A 1 84 ? 3.099 -2.490 -11.283 1.00 61.53 84 PRO A O 1
ATOM 666 N N . LEU A 1 85 ? 2.621 -2.468 -9.086 1.00 64.31 85 LEU A N 1
ATOM 667 C CA . LEU A 1 85 ? 2.561 -1.020 -8.934 1.00 64.31 85 LEU A CA 1
ATOM 668 C C . LEU A 1 85 ? 3.969 -0.462 -9.152 1.00 64.31 85 LEU A C 1
ATOM 670 O O . LEU A 1 85 ? 4.716 -0.277 -8.196 1.00 64.31 85 LEU A O 1
ATOM 674 N N . GLY A 1 86 ? 4.354 -0.179 -10.398 1.00 60.41 86 GLY A N 1
ATOM 675 C CA . GLY A 1 86 ? 5.722 0.229 -10.760 1.00 60.41 86 GLY A CA 1
ATOM 676 C C . GLY A 1 86 ? 6.256 1.450 -9.994 1.00 60.41 86 GLY A C 1
ATOM 677 O O . GLY A 1 86 ? 7.455 1.718 -9.989 1.00 60.41 86 GLY A O 1
ATOM 678 N N . PHE A 1 87 ? 5.373 2.168 -9.302 1.00 62.78 87 PHE A N 1
ATOM 679 C CA . PHE A 1 87 ? 5.663 3.355 -8.510 1.00 62.78 87 PHE A CA 1
ATOM 680 C C . PHE A 1 87 ? 5.699 3.113 -6.997 1.00 62.78 87 PHE A C 1
ATOM 682 O O . PHE A 1 87 ? 5.969 4.043 -6.235 1.00 62.78 87 PHE A O 1
ATOM 689 N N . CYS A 1 88 ? 5.450 1.886 -6.539 1.00 72.44 88 CYS A N 1
ATOM 690 C CA . CYS A 1 88 ? 5.576 1.555 -5.131 1.00 72.44 88 CYS A CA 1
ATOM 691 C C . CYS A 1 88 ? 7.049 1.605 -4.710 1.00 72.44 88 CYS A C 1
ATOM 693 O O . CYS A 1 88 ? 7.945 1.175 -5.436 1.00 72.44 88 CYS A O 1
ATOM 695 N N . TRP A 1 89 ? 7.316 2.126 -3.515 1.00 71.50 89 TRP A N 1
ATOM 696 C CA . TRP A 1 89 ? 8.683 2.278 -3.014 1.00 71.50 89 TRP A CA 1
ATOM 697 C C . TRP A 1 89 ? 9.346 0.940 -2.666 1.00 71.50 89 TRP A C 1
ATOM 699 O O . TRP A 1 89 ? 10.571 0.901 -2.564 1.00 71.50 89 TRP A O 1
ATOM 709 N N . THR A 1 90 ? 8.572 -0.144 -2.516 1.00 76.00 90 THR A N 1
ATOM 710 C CA . THR A 1 90 ? 9.101 -1.505 -2.399 1.00 76.00 90 THR A CA 1
ATOM 711 C C . THR A 1 90 ? 8.176 -2.566 -3.000 1.00 76.00 90 THR A C 1
ATOM 713 O O . THR A 1 90 ? 6.952 -2.463 -2.956 1.00 76.00 90 THR A O 1
ATOM 716 N N . THR A 1 91 ? 8.789 -3.631 -3.511 1.00 75.81 91 THR A N 1
ATOM 717 C CA . THR A 1 91 ? 8.127 -4.845 -4.026 1.00 75.81 91 THR A CA 1
ATOM 718 C C . THR A 1 91 ? 7.371 -5.645 -2.959 1.00 75.81 91 THR A C 1
ATOM 720 O O . THR A 1 91 ? 6.457 -6.393 -3.294 1.00 75.81 91 THR A O 1
ATOM 723 N N . LEU A 1 92 ? 7.691 -5.470 -1.671 1.00 73.19 92 LEU A N 1
ATOM 724 C CA . LEU A 1 92 ? 7.058 -6.221 -0.574 1.00 73.19 92 LEU A CA 1
ATOM 725 C C . LEU A 1 92 ? 5.585 -5.868 -0.347 1.00 73.19 92 LEU A C 1
ATOM 727 O O . LEU A 1 92 ? 4.835 -6.678 0.195 1.00 73.19 92 LEU A O 1
ATOM 731 N N . LEU A 1 93 ? 5.181 -4.673 -0.777 1.00 69.69 93 LEU A N 1
ATOM 732 C CA . LEU A 1 93 ? 3.826 -4.136 -0.631 1.00 69.69 93 LEU A CA 1
ATOM 733 C C . LEU A 1 93 ? 2.848 -4.678 -1.672 1.00 69.69 93 LEU A C 1
ATOM 735 O O . LEU A 1 93 ? 1.656 -4.404 -1.608 1.00 69.69 93 LEU A O 1
ATOM 739 N N . MET A 1 94 ? 3.356 -5.452 -2.628 1.00 66.62 94 MET A N 1
ATOM 740 C CA . MET A 1 94 ? 2.593 -6.003 -3.746 1.00 66.62 94 MET A CA 1
ATOM 741 C C . MET A 1 94 ? 2.133 -7.441 -3.502 1.00 66.62 94 MET A C 1
ATOM 743 O O . MET A 1 94 ? 1.859 -8.197 -4.434 1.00 66.62 94 MET A O 1
ATOM 747 N N . ASN A 1 95 ? 2.072 -7.817 -2.229 1.00 62.91 95 ASN A N 1
ATOM 748 C CA . ASN A 1 95 ? 1.407 -9.019 -1.768 1.00 62.91 95 ASN A CA 1
ATOM 749 C C . ASN A 1 95 ? 0.136 -8.570 -1.064 1.00 62.91 95 ASN A C 1
ATOM 751 O O . ASN A 1 95 ? 0.213 -8.038 0.044 1.00 62.91 95 ASN A O 1
ATOM 755 N N . TYR A 1 96 ? -1.014 -8.734 -1.701 1.00 65.50 96 TYR A N 1
ATOM 756 C CA . TYR A 1 96 ? -2.281 -8.353 -1.091 1.00 65.50 96 TYR A CA 1
ATOM 757 C C . TYR A 1 96 ? -3.250 -9.530 -1.105 1.00 65.50 96 TYR A C 1
ATOM 759 O O . TYR A 1 96 ? -3.205 -10.421 -1.955 1.00 65.50 96 TYR A O 1
ATOM 767 N N . MET A 1 97 ? -4.091 -9.547 -0.081 1.00 60.31 97 MET A N 1
ATOM 768 C CA . MET A 1 97 ? -5.130 -10.540 0.104 1.00 60.31 97 MET A CA 1
ATOM 769 C C . MET A 1 97 ? -6.434 -9.952 -0.428 1.00 60.31 97 MET A C 1
ATOM 771 O O . MET A 1 97 ? -6.802 -8.830 -0.086 1.00 60.31 97 MET A O 1
ATOM 775 N N . THR A 1 98 ? -7.099 -10.706 -1.288 1.00 63.50 98 THR A N 1
ATOM 776 C CA . THR A 1 98 ? -8.483 -10.477 -1.710 1.00 63.50 98 THR A CA 1
ATOM 777 C C . THR A 1 98 ? -9.405 -11.388 -0.905 1.00 63.50 98 THR A C 1
ATOM 779 O O . THR A 1 98 ? -8.934 -12.287 -0.206 1.00 63.50 98 THR A O 1
ATOM 782 N N . PHE A 1 99 ? -10.718 -11.180 -1.009 1.00 59.62 99 PHE A N 1
ATOM 783 C CA . PHE A 1 99 ? -11.695 -12.091 -0.406 1.00 59.62 99 PHE A CA 1
ATOM 784 C C . PHE A 1 99 ? -11.581 -13.522 -0.961 1.00 59.62 99 PHE A C 1
ATOM 786 O O . PHE A 1 99 ? -11.795 -14.474 -0.217 1.00 59.62 99 PHE A O 1
ATOM 793 N N . ASP A 1 100 ? -11.150 -13.665 -2.219 1.00 69.56 100 ASP A N 1
ATOM 794 C CA . ASP A 1 100 ? -11.130 -14.945 -2.940 1.00 69.56 100 ASP A CA 1
ATOM 795 C C . ASP A 1 100 ? -9.741 -15.602 -3.004 1.00 69.56 100 ASP A C 1
ATOM 797 O O . ASP A 1 100 ? -9.577 -16.686 -3.563 1.00 69.56 100 ASP A O 1
ATOM 801 N N . GLY A 1 101 ? -8.708 -14.970 -2.440 1.00 68.19 101 GLY A N 1
ATOM 802 C CA . GLY A 1 101 ? -7.354 -15.517 -2.477 1.00 68.19 101 GLY A CA 1
ATOM 803 C C . GLY A 1 101 ? -6.257 -14.510 -2.167 1.00 68.19 101 GLY A C 1
ATOM 804 O O . GLY A 1 101 ? -6.507 -13.347 -1.858 1.00 68.19 101 GLY A O 1
ATOM 805 N N . PHE A 1 102 ? -5.008 -14.955 -2.266 1.00 67.62 102 PHE A N 1
ATOM 806 C CA . PHE A 1 102 ? -3.840 -14.088 -2.147 1.00 67.62 102 PHE A CA 1
ATOM 807 C C . PHE A 1 102 ? -3.230 -13.857 -3.530 1.00 67.62 102 PHE A C 1
ATOM 809 O O . PHE A 1 102 ? -3.061 -14.804 -4.297 1.00 67.62 102 PHE A O 1
ATOM 816 N N . LEU A 1 103 ? -2.855 -12.613 -3.835 1.00 74.12 103 LEU A N 1
ATOM 817 C CA . LEU A 1 103 ? -1.991 -12.325 -4.973 1.00 74.12 103 LEU A CA 1
ATOM 818 C C . LEU A 1 103 ? -0.605 -11.952 -4.457 1.00 74.12 103 LEU A C 1
ATOM 820 O O . LEU A 1 103 ? -0.448 -11.014 -3.676 1.00 74.12 103 LEU A O 1
ATOM 824 N N . SER A 1 104 ? 0.404 -12.692 -4.913 1.00 79.56 104 SER A N 1
ATOM 825 C CA . SER A 1 104 ? 1.808 -12.338 -4.731 1.00 79.56 104 SER A CA 1
ATOM 826 C C . SER A 1 104 ? 2.398 -12.002 -6.088 1.00 79.56 104 SER A C 1
ATOM 828 O O . SER A 1 104 ? 2.620 -12.888 -6.911 1.00 79.56 104 SER A O 1
ATOM 830 N N . LEU A 1 105 ? 2.655 -10.718 -6.325 1.00 76.38 105 LEU A N 1
ATOM 831 C CA . LEU A 1 105 ? 3.255 -10.258 -7.580 1.00 76.38 105 LEU A CA 1
ATOM 832 C C . LEU A 1 105 ? 4.747 -10.610 -7.674 1.00 76.38 105 LEU A C 1
ATOM 834 O O . LEU A 1 105 ? 5.311 -10.664 -8.764 1.00 76.38 105 LEU A O 1
ATOM 838 N N . TYR A 1 106 ? 5.375 -10.912 -6.533 1.00 79.44 106 TYR A N 1
ATOM 839 C CA . TYR A 1 106 ? 6.766 -11.350 -6.451 1.00 79.44 106 TYR A CA 1
ATOM 840 C C . TYR A 1 106 ? 6.910 -12.551 -5.504 1.00 79.44 106 TYR A C 1
ATOM 842 O O . TYR A 1 106 ? 7.474 -12.412 -4.411 1.00 79.44 106 TYR A O 1
ATOM 850 N N . PRO A 1 107 ? 6.436 -13.746 -5.896 1.00 81.12 107 PRO A N 1
ATOM 851 C 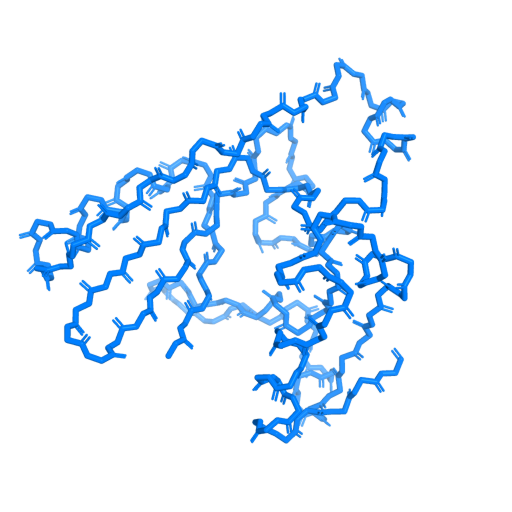CA . PRO A 1 107 ? 6.383 -14.904 -5.004 1.00 81.12 107 PRO A CA 1
ATOM 852 C C . PRO A 1 107 ? 7.776 -15.326 -4.534 1.00 81.12 107 PRO A C 1
ATOM 854 O O . PRO A 1 107 ? 7.995 -15.517 -3.341 1.00 81.12 107 PRO A O 1
ATOM 857 N N . THR A 1 108 ? 8.764 -15.367 -5.432 1.00 86.50 108 THR A N 1
ATOM 858 C CA . THR A 1 108 ? 10.149 -15.731 -5.087 1.00 86.50 108 THR A CA 1
ATOM 859 C C . THR A 1 108 ? 10.783 -14.756 -4.095 1.00 86.50 108 THR A C 1
ATOM 861 O O . THR A 1 108 ? 11.478 -15.179 -3.172 1.00 86.50 108 THR A O 1
ATOM 864 N N . LEU A 1 109 ? 10.554 -13.452 -4.274 1.00 84.12 109 LEU A N 1
ATOM 865 C CA . LEU A 1 109 ? 11.058 -12.419 -3.367 1.00 84.12 109 LEU A CA 1
ATOM 866 C C . LEU A 1 109 ? 10.370 -12.516 -2.002 1.00 84.12 109 LEU A C 1
ATOM 868 O O . LEU A 1 109 ? 11.042 -12.539 -0.975 1.00 84.12 109 LEU A O 1
ATOM 872 N N . THR A 1 110 ? 9.052 -12.690 -1.996 1.00 81.69 110 THR A N 1
ATOM 873 C CA . THR A 1 110 ? 8.237 -12.822 -0.783 1.00 81.69 110 THR A CA 1
ATOM 874 C C . THR A 1 110 ? 8.619 -14.054 0.033 1.00 81.69 110 THR A C 1
ATOM 876 O O . THR A 1 110 ? 8.875 -13.934 1.230 1.00 81.69 110 THR A O 1
ATOM 879 N N . LEU A 1 111 ? 8.756 -15.219 -0.609 1.00 84.62 111 LEU A N 1
ATOM 880 C CA . LEU A 1 111 ? 9.178 -16.468 0.039 1.00 84.62 111 LEU A CA 1
ATOM 881 C C . LEU A 1 111 ? 10.584 -16.364 0.637 1.00 84.62 111 LEU A C 1
ATOM 883 O O . LEU A 1 111 ? 10.845 -16.896 1.712 1.00 84.62 111 LEU A O 1
ATOM 887 N N . ARG A 1 112 ? 11.484 -15.639 -0.033 1.00 87.62 112 ARG A N 1
ATOM 888 C CA . ARG A 1 112 ? 12.844 -15.373 0.459 1.00 87.62 112 ARG A CA 1
ATOM 889 C C . ARG A 1 112 ? 12.914 -14.212 1.446 1.00 87.62 112 ARG A C 1
ATOM 891 O O . ARG A 1 112 ? 14.009 -13.887 1.890 1.00 87.62 112 ARG A O 1
ATOM 898 N N . ARG A 1 113 ? 11.780 -13.576 1.756 1.00 84.75 113 ARG A N 1
ATOM 899 C CA . ARG A 1 113 ? 11.689 -12.352 2.557 1.00 84.75 113 ARG A CA 1
ATOM 900 C C . ARG A 1 113 ? 12.636 -11.259 2.058 1.00 84.75 113 ARG A C 1
ATOM 902 O O . ARG A 1 113 ? 13.285 -10.586 2.844 1.00 84.75 113 ARG A O 1
ATOM 909 N N . ARG A 1 114 ? 12.725 -11.072 0.743 1.00 85.81 114 ARG A N 1
ATOM 910 C CA . ARG A 1 114 ? 13.550 -10.035 0.114 1.00 85.81 114 ARG A CA 1
ATOM 911 C C . ARG A 1 114 ? 12.681 -9.011 -0.580 1.00 85.81 114 ARG A C 1
ATOM 913 O O . ARG A 1 114 ? 11.746 -9.378 -1.276 1.00 85.81 114 ARG A O 1
ATOM 920 N N . GLY A 1 115 ? 13.004 -7.740 -0.407 1.00 82.56 115 GLY A N 1
ATOM 921 C CA . GLY A 1 115 ? 12.341 -6.630 -1.071 1.00 82.56 115 GLY A CA 1
ATOM 922 C C . GLY A 1 115 ? 13.337 -5.803 -1.856 1.00 82.56 115 GLY A C 1
ATOM 923 O O . GLY A 1 115 ? 14.326 -5.347 -1.297 1.00 82.56 115 GLY A O 1
ATOM 924 N N . LEU A 1 116 ? 13.054 -5.559 -3.129 1.00 83.75 116 LEU A N 1
ATOM 925 C CA . LEU A 1 116 ? 13.671 -4.439 -3.836 1.00 83.75 116 LEU A CA 1
ATOM 926 C C . LEU A 1 116 ? 13.003 -3.145 -3.381 1.00 83.75 116 LEU A C 1
ATOM 928 O O . LEU A 1 116 ? 11.774 -3.126 -3.202 1.00 83.75 116 LEU A O 1
ATOM 932 N N . TYR A 1 117 ? 13.786 -2.084 -3.210 1.00 80.88 117 TYR A N 1
ATOM 933 C CA . TYR A 1 117 ? 13.270 -0.750 -2.923 1.00 80.88 117 TYR A CA 1
ATOM 934 C C . TYR A 1 117 ? 13.934 0.323 -3.781 1.00 80.88 117 TYR A C 1
ATOM 936 O O . TYR A 1 117 ? 15.052 0.177 -4.265 1.00 80.88 117 TYR A O 1
ATOM 944 N N . ILE A 1 118 ? 13.229 1.435 -3.966 1.00 76.81 118 ILE A N 1
ATOM 945 C CA . ILE A 1 118 ? 13.733 2.563 -4.748 1.00 76.81 118 ILE A CA 1
ATOM 946 C C . ILE A 1 118 ? 14.320 3.586 -3.776 1.00 76.81 118 ILE A C 1
ATOM 948 O O . ILE A 1 118 ? 13.584 4.361 -3.161 1.00 76.81 118 ILE A O 1
ATOM 952 N N . TYR A 1 119 ? 15.649 3.595 -3.643 1.00 76.31 119 TYR A N 1
ATOM 953 C CA . TYR A 1 119 ? 16.384 4.433 -2.685 1.00 76.31 119 TYR A CA 1
ATOM 954 C C . TYR A 1 119 ? 15.967 5.913 -2.722 1.00 76.31 119 TYR A C 1
ATOM 956 O O . TYR A 1 119 ? 15.635 6.499 -1.691 1.00 76.31 119 TYR A O 1
ATOM 964 N N . HIS A 1 120 ? 15.868 6.494 -3.922 1.00 74.38 120 HIS A N 1
ATOM 965 C CA . HIS A 1 120 ? 15.473 7.894 -4.112 1.00 74.38 120 HIS A CA 1
ATOM 966 C C . HIS A 1 120 ? 14.080 8.236 -3.557 1.00 74.38 120 HIS A C 1
ATOM 968 O O . HIS A 1 120 ? 13.840 9.387 -3.201 1.00 74.38 120 HIS A O 1
ATOM 974 N N . ARG A 1 121 ? 13.163 7.263 -3.455 1.00 74.12 121 ARG A N 1
ATOM 975 C CA . ARG A 1 121 ? 11.817 7.483 -2.899 1.00 74.12 121 ARG A CA 1
ATOM 976 C C . ARG A 1 121 ? 11.809 7.495 -1.376 1.00 74.12 121 ARG A C 1
ATOM 978 O O . ARG A 1 121 ? 11.041 8.248 -0.787 1.00 74.12 121 ARG A O 1
ATOM 985 N N . ILE A 1 122 ? 12.653 6.677 -0.744 1.00 72.81 122 ILE A N 1
ATOM 986 C CA . ILE A 1 122 ? 12.761 6.626 0.723 1.00 72.81 122 ILE A CA 1
ATOM 987 C C . ILE A 1 122 ? 13.374 7.918 1.266 1.00 72.81 122 ILE A C 1
ATOM 989 O O . ILE A 1 122 ? 12.983 8.399 2.325 1.00 72.81 122 ILE A O 1
ATOM 993 N N . LEU A 1 123 ? 14.296 8.515 0.512 1.00 74.38 123 LEU A N 1
ATOM 994 C CA . LEU A 1 123 ? 14.909 9.788 0.880 1.00 74.38 123 LEU A CA 1
ATOM 995 C C . LEU A 1 123 ? 14.055 11.019 0.554 1.00 74.38 123 LEU A C 1
ATOM 997 O O . LEU A 1 123 ? 14.393 12.125 0.975 1.00 74.38 123 LEU A O 1
ATOM 1001 N N . HIS A 1 124 ? 12.972 10.869 -0.209 1.00 74.00 124 HIS A N 1
ATOM 1002 C CA . HIS A 1 124 ? 12.140 12.006 -0.574 1.00 74.00 124 HIS A CA 1
ATOM 1003 C C . HIS A 1 124 ? 11.377 12.530 0.649 1.00 74.00 124 HIS A C 1
ATOM 1005 O O . HIS A 1 124 ? 10.839 11.760 1.441 1.00 74.00 124 HIS A O 1
ATOM 1011 N N . SER A 1 125 ? 11.247 13.852 0.777 1.00 70.69 125 SER A N 1
ATOM 1012 C CA . SER A 1 125 ? 10.595 14.505 1.928 1.00 70.69 125 SER A CA 1
ATOM 1013 C C . SER A 1 125 ? 9.126 14.112 2.129 1.00 70.69 125 SER A C 1
ATOM 1015 O O . SER A 1 125 ? 8.575 14.287 3.213 1.00 70.69 125 SER A O 1
ATOM 1017 N N . SER A 1 126 ? 8.487 13.552 1.099 1.00 67.44 126 SER A N 1
ATOM 1018 C CA . SER A 1 126 ? 7.130 13.004 1.179 1.00 67.44 126 SER A CA 1
ATOM 1019 C C . SER A 1 126 ? 7.027 11.656 1.890 1.00 67.44 126 SER A C 1
ATOM 1021 O O . SER A 1 126 ? 5.913 11.173 2.101 1.00 67.44 126 SER A O 1
ATOM 1023 N N . PHE A 1 127 ? 8.151 10.976 2.123 1.00 67.75 127 PHE A N 1
ATOM 1024 C CA . PHE A 1 127 ? 8.148 9.671 2.766 1.00 67.75 127 PHE A CA 1
ATOM 1025 C C . PHE A 1 127 ? 7.590 9.808 4.199 1.00 67.75 127 PHE A C 1
ATOM 1027 O O . PHE A 1 127 ? 7.806 10.836 4.851 1.00 67.75 127 PHE A O 1
ATOM 1034 N N . PRO A 1 128 ? 6.776 8.852 4.692 1.00 61.53 128 PRO A N 1
ATOM 1035 C CA . PRO A 1 128 ? 6.153 8.974 6.003 1.00 61.53 128 PRO A CA 1
ATOM 1036 C C . PRO A 1 128 ? 7.215 9.146 7.088 1.00 61.53 128 PRO A C 1
ATOM 1038 O O . PRO A 1 128 ? 8.140 8.346 7.166 1.00 61.53 128 PRO A O 1
ATOM 1041 N N . SER A 1 129 ? 7.045 10.162 7.940 1.00 59.31 129 SER A N 1
ATOM 1042 C CA . SER A 1 129 ? 8.029 10.563 8.962 1.00 59.31 129 SER A CA 1
ATOM 1043 C C . SER A 1 129 ? 9.314 11.204 8.404 1.00 59.31 129 SER A C 1
ATOM 1045 O O . SER A 1 129 ? 10.323 11.262 9.106 1.00 59.31 129 SER A O 1
ATOM 1047 N N . GLY A 1 130 ? 9.276 11.724 7.171 1.00 64.12 130 GLY A N 1
ATOM 1048 C CA . GLY A 1 130 ? 10.423 12.331 6.492 1.00 64.12 130 GLY A CA 1
ATOM 1049 C C . GLY A 1 130 ? 11.379 11.267 5.955 1.00 64.12 130 GLY A C 1
ATOM 1050 O O . GLY A 1 130 ? 10.947 10.212 5.514 1.00 64.12 130 GLY A O 1
ATOM 1051 N N . THR A 1 131 ? 12.686 11.509 6.044 1.00 58.56 131 THR A N 1
ATOM 1052 C CA . THR A 1 131 ? 13.741 10.548 5.664 1.00 58.56 131 THR A CA 1
ATOM 1053 C C . THR A 1 131 ? 13.885 9.367 6.632 1.00 58.56 131 THR A C 1
ATOM 1055 O O . THR A 1 131 ? 14.735 8.502 6.425 1.00 58.56 131 THR A O 1
ATOM 1058 N N . ASN A 1 132 ? 13.092 9.320 7.710 1.00 58.53 132 ASN A N 1
ATOM 1059 C CA . ASN A 1 132 ? 13.178 8.256 8.701 1.00 58.53 132 ASN A CA 1
ATOM 1060 C C . ASN A 1 132 ? 12.483 6.989 8.172 1.00 58.53 132 ASN A C 1
ATOM 1062 O O . ASN A 1 132 ? 11.267 7.008 7.952 1.00 58.53 132 ASN A O 1
ATOM 1066 N N . PRO A 1 133 ? 13.200 5.863 8.014 1.00 69.31 133 PRO A N 1
ATOM 1067 C CA . PRO A 1 133 ? 12.665 4.660 7.402 1.00 69.31 133 PRO A CA 1
ATOM 1068 C C . PRO A 1 133 ? 11.787 3.869 8.388 1.00 69.31 133 PRO A C 1
ATOM 1070 O O . PRO A 1 133 ? 11.899 2.653 8.476 1.00 69.31 133 PRO A O 1
ATOM 1073 N N . VAL A 1 134 ? 10.877 4.520 9.126 1.00 69.44 134 VAL A N 1
ATOM 1074 C CA . VAL A 1 134 ? 9.930 3.866 10.055 1.00 69.44 134 VAL A CA 1
ATOM 1075 C C . VAL A 1 134 ? 9.152 2.763 9.338 1.00 69.44 134 VAL A C 1
ATOM 1077 O O . VAL A 1 134 ? 8.988 1.665 9.869 1.00 69.44 134 VAL A O 1
ATOM 1080 N N . GLN A 1 135 ? 8.736 3.032 8.098 1.00 71.06 135 GLN A N 1
ATOM 1081 C CA . GLN A 1 135 ? 8.080 2.031 7.263 1.00 71.06 135 GLN A CA 1
ATOM 1082 C C . GLN A 1 135 ? 9.024 0.884 6.895 1.00 71.06 135 GLN A C 1
ATOM 1084 O O . GLN A 1 135 ? 8.614 -0.267 6.934 1.00 71.06 135 GLN A O 1
ATOM 1089 N N . MET A 1 136 ? 10.302 1.150 6.621 1.00 77.81 136 MET A N 1
ATOM 1090 C CA . MET A 1 136 ? 11.291 0.095 6.370 1.00 77.81 136 MET A CA 1
ATOM 1091 C C . MET A 1 136 ? 11.544 -0.742 7.629 1.00 77.81 136 MET A C 1
ATOM 1093 O O . MET A 1 136 ? 11.525 -1.964 7.557 1.00 77.81 136 MET A O 1
ATOM 1097 N N . ASN A 1 137 ? 11.677 -0.106 8.797 1.00 81.94 137 ASN A N 1
ATOM 1098 C CA . ASN A 1 137 ? 11.874 -0.758 10.095 1.00 81.94 137 ASN A CA 1
ATOM 1099 C C . ASN A 1 137 ? 10.721 -1.712 10.439 1.00 81.94 137 ASN A C 1
ATOM 1101 O O . ASN A 1 137 ? 10.940 -2.787 10.999 1.00 81.94 137 ASN A O 1
ATOM 1105 N N . LYS A 1 138 ? 9.489 -1.370 10.046 1.00 79.69 138 LYS A N 1
ATOM 1106 C CA . LYS A 1 138 ? 8.326 -2.262 10.155 1.00 79.69 138 LYS A CA 1
ATOM 1107 C C . LYS A 1 138 ? 8.522 -3.558 9.358 1.00 79.69 138 LYS A C 1
ATOM 1109 O O . LYS A 1 138 ? 8.178 -4.620 9.861 1.00 79.69 138 LYS A O 1
ATOM 1114 N N . TYR A 1 139 ? 9.091 -3.506 8.155 1.00 79.25 139 TYR A N 1
ATOM 1115 C CA . TYR A 1 139 ? 9.371 -4.704 7.348 1.00 79.25 139 TYR A CA 1
ATOM 1116 C C . TYR A 1 139 ? 10.643 -5.433 7.800 1.00 79.25 139 TYR A C 1
ATOM 1118 O O . TYR A 1 139 ? 10.630 -6.657 7.907 1.00 79.25 139 TYR A O 1
ATOM 1126 N N . LEU A 1 140 ? 11.698 -4.703 8.170 1.00 83.94 140 LEU A N 1
ATOM 1127 C CA . LEU A 1 140 ? 12.918 -5.272 8.755 1.00 83.94 140 LEU A CA 1
ATOM 1128 C C . LEU A 1 140 ? 12.602 -6.075 10.028 1.00 83.94 140 LEU A C 1
ATOM 1130 O O . LEU A 1 140 ? 13.033 -7.215 10.162 1.00 83.94 140 LEU A O 1
ATOM 1134 N N . SER A 1 141 ? 11.768 -5.540 10.928 1.00 84.12 141 SER A N 1
ATOM 1135 C CA . SER A 1 141 ? 11.344 -6.244 12.155 1.00 84.12 141 SER A CA 1
ATOM 1136 C C . SER A 1 141 ? 10.470 -7.479 11.897 1.00 84.12 141 SER A C 1
ATOM 1138 O O . SER A 1 141 ? 10.353 -8.340 12.764 1.00 84.12 141 SER A O 1
ATOM 1140 N N . ARG A 1 142 ? 9.892 -7.606 10.696 1.00 83.56 142 ARG A N 1
ATOM 1141 C CA . ARG A 1 142 ? 9.183 -8.810 10.224 1.00 83.56 142 ARG A CA 1
ATOM 1142 C C . ARG A 1 142 ? 10.123 -9.827 9.559 1.00 83.56 142 ARG A C 1
ATOM 1144 O O . ARG A 1 142 ? 9.657 -10.849 9.062 1.00 83.56 142 ARG A O 1
ATOM 1151 N N . GLY A 1 143 ? 11.431 -9.560 9.552 1.00 84.50 143 GLY A N 1
ATOM 1152 C CA . GLY A 1 143 ? 12.457 -10.434 8.989 1.00 84.50 143 GLY A CA 1
ATOM 1153 C C . GLY A 1 143 ? 12.630 -10.306 7.477 1.00 84.50 143 GLY A C 1
ATOM 1154 O O . GLY A 1 143 ? 13.075 -11.268 6.855 1.00 84.50 143 GLY A O 1
ATOM 1155 N N . PHE A 1 144 ? 12.244 -9.170 6.885 1.00 84.62 144 PHE A N 1
ATOM 1156 C CA . PHE A 1 144 ? 12.543 -8.878 5.484 1.00 84.62 144 PHE A CA 1
ATOM 1157 C C . PHE A 1 144 ? 13.921 -8.236 5.321 1.00 84.62 144 PHE A C 1
ATOM 1159 O O . PHE A 1 144 ? 14.316 -7.391 6.116 1.00 84.62 144 PHE A O 1
ATOM 1166 N N . GLU A 1 145 ? 14.614 -8.593 4.246 1.00 85.81 145 GLU A N 1
ATOM 1167 C CA . GLU A 1 145 ? 15.857 -7.981 3.787 1.00 85.81 145 GLU A CA 1
ATOM 1168 C C . GLU A 1 145 ? 15.561 -7.045 2.611 1.00 85.81 145 GLU A C 1
ATOM 1170 O O . GLU A 1 145 ? 15.000 -7.466 1.596 1.00 85.81 145 GLU A O 1
ATOM 1175 N N . PHE A 1 146 ? 15.970 -5.784 2.717 1.00 82.19 146 PHE A N 1
ATOM 1176 C CA . PHE A 1 146 ? 15.918 -4.850 1.596 1.00 82.19 146 PHE A CA 1
ATOM 1177 C C . PHE A 1 146 ? 17.220 -4.910 0.790 1.00 82.19 146 PHE A C 1
ATOM 1179 O O . PHE A 1 146 ? 18.301 -4.963 1.377 1.00 82.19 146 PHE A O 1
ATOM 1186 N N . ARG A 1 147 ? 17.108 -4.921 -0.542 1.00 77.62 147 ARG A N 1
ATOM 1187 C CA . ARG A 1 147 ? 18.231 -4.842 -1.487 1.00 77.62 147 ARG A CA 1
ATOM 1188 C C . ARG A 1 147 ? 18.061 -3.686 -2.455 1.00 77.62 147 ARG A C 1
ATOM 1190 O O . ARG A 1 147 ? 16.896 -3.406 -2.826 1.00 77.62 147 ARG A O 1
#

pLDDT: mean 74.12, std 13.42, range [48.19, 96.81]

Secondary structure (DSSP, 8-state):
-EEEEEEHHHHHHHHHHHHHTT-PEEEEE-------SSHHHHHHS-TT-TTTT--EEEEEEETTEEEEEEEE-SSSGGG-TTS--TT-SBGGGGEEEETTEEEESSHHHHHTTEE-B-HHHHSSTTSTTTT--HHHHHHHTTTPEE-